Protein AF-R9KYG2-F1 (afdb_monomer)

pLDDT: mean 75.4, std 21.27, range [31.45, 95.0]

Radius of gyration: 18.21 Å; Cα contacts (8 Å, |Δi|>4): 104; chains: 1; bounding box: 35×35×64 Å

Mean predicted aligned error: 12.04 Å

Organism: NCBI:txid1235794

Secondary structure (DSSP, 8-state):
--------S-----SS-----TTSS-SS-HHHHHH-TT--TTPPBPTT-GGG----TT--B---HHHHT-TTB-GGG-SBGGGGGBHHHHHHSPBP-TTSTTTTTTTS---TT--

Solvent-accessible surface area (backbone atoms only — not comparable to full-atom values): 7581 Å² total; per-residue (Å²): 136,88,83,84,88,81,87,90,76,82,96,80,81,90,75,97,68,78,88,70,56,84,35,68,46,74,64,56,57,71,70,52,52,76,69,38,89,59,64,45,91,95,51,51,34,55,59,84,39,79,48,47,59,72,88,52,91,66,60,40,79,54,81,51,61,74,56,71,64,41,84,55,52,34,62,82,64,29,38,25,48,52,39,64,48,17,38,52,42,63,73,68,49,58,62,56,50,84,81,46,98,60,50,70,66,76,68,60,84,68,65,88,80,68,131

Foldseek 3Di:
DDDDDDDDDDPDDDDDDPDDPPQQDFQDDPVCCVVPPQVDPLGAAEQPDPSNDDPDPQFDQDPDPCLLVVQQADLSSGSHPSLSRGSCCSPRPDTQDPPPPCSPVVPPDPPVPPD

Structure (mmCIF, N/CA/C/O backbone):
data_AF-R9KYG2-F1
#
_entry.id   AF-R9KYG2-F1
#
loop_
_atom_site.group_PDB
_atom_site.id
_atom_site.type_symbol
_atom_site.label_atom_id
_atom_site.label_alt_id
_atom_site.label_comp_id
_atom_site.label_asym_id
_atom_site.label_entity_id
_atom_site.label_seq_id
_atom_site.pdbx_PDB_ins_code
_atom_site.Cartn_x
_atom_site.Cartn_y
_atom_site.Cartn_z
_atom_site.occupancy
_atom_site.B_iso_or_equiv
_atom_site.auth_seq_id
_atom_site.auth_comp_id
_atom_site.auth_asym_id
_atom_site.auth_atom_id
_atom_site.pdbx_PDB_model_num
ATOM 1 N N . MET A 1 1 ? -0.364 -13.684 50.807 1.00 39.50 1 MET A N 1
ATOM 2 C CA . MET A 1 1 ? -0.000 -14.754 49.855 1.00 39.50 1 MET A CA 1
ATOM 3 C C . MET A 1 1 ? -0.660 -14.440 48.523 1.00 39.50 1 MET A C 1
ATOM 5 O O . MET A 1 1 ? -1.880 -14.397 48.457 1.00 39.50 1 MET A O 1
ATOM 9 N N . ARG A 1 2 ? 0.147 -14.069 47.521 1.00 38.78 2 ARG A N 1
ATOM 10 C CA . ARG A 1 2 ? -0.293 -13.765 46.151 1.00 38.78 2 ARG A CA 1
ATOM 11 C C . ARG A 1 2 ? -0.659 -15.083 45.463 1.00 38.78 2 ARG A C 1
ATOM 13 O O . ARG A 1 2 ? 0.122 -16.020 45.545 1.00 38.78 2 ARG A O 1
ATOM 20 N N . SER A 1 3 ? -1.819 -15.148 44.815 1.00 45.28 3 SER A N 1
ATOM 21 C CA . SER A 1 3 ? -2.165 -16.240 43.900 1.00 45.28 3 SER A CA 1
ATOM 22 C C . SER A 1 3 ? -2.058 -15.708 42.476 1.00 45.28 3 SER A C 1
ATOM 24 O O . SER A 1 3 ? -2.787 -14.805 42.065 1.00 45.28 3 SER A O 1
ATOM 26 N N . GLU A 1 4 ? -1.049 -16.218 41.783 1.00 42.97 4 GLU A N 1
ATOM 27 C CA . GLU A 1 4 ? -0.651 -15.907 40.420 1.00 42.97 4 GLU A CA 1
ATOM 28 C C . GLU A 1 4 ? -1.634 -16.532 39.423 1.00 42.97 4 GLU A C 1
ATOM 30 O O . GLU A 1 4 ? -1.756 -17.751 39.329 1.00 42.97 4 GLU A O 1
ATOM 35 N N . ARG A 1 5 ? -2.323 -15.695 38.640 1.00 42.09 5 ARG A N 1
ATOM 36 C CA . ARG A 1 5 ? -3.088 -16.119 37.461 1.00 42.09 5 ARG A CA 1
ATOM 37 C C . ARG A 1 5 ? -2.338 -15.689 36.201 1.00 42.09 5 ARG A C 1
ATOM 39 O O . ARG A 1 5 ? -2.644 -14.675 35.587 1.00 42.09 5 ARG A O 1
ATOM 46 N N . ALA A 1 6 ? -1.323 -16.469 35.864 1.00 42.59 6 ALA A N 1
ATOM 47 C CA . ALA A 1 6 ? -0.632 -16.488 34.575 1.00 42.59 6 ALA A CA 1
ATOM 48 C C . ALA A 1 6 ? -1.320 -17.597 33.721 1.00 42.59 6 ALA A C 1
ATOM 50 O O . ALA A 1 6 ? -1.796 -18.568 34.296 1.00 42.59 6 ALA A O 1
ATOM 51 N N . LEU A 1 7 ? -1.524 -17.602 32.398 1.00 48.56 7 LEU A N 1
ATOM 52 C CA . LEU A 1 7 ? -1.009 -16.890 31.227 1.00 48.56 7 LEU A CA 1
ATOM 53 C C . LEU A 1 7 ? -2.058 -17.035 30.097 1.00 48.56 7 LEU A C 1
ATOM 55 O O . LEU A 1 7 ? -2.356 -18.163 29.710 1.00 48.56 7 LEU A O 1
ATOM 59 N N . ARG A 1 8 ? -2.576 -15.938 29.527 1.00 45.44 8 ARG A N 1
ATOM 60 C CA . ARG A 1 8 ? -3.097 -15.867 28.140 1.00 45.44 8 ARG A CA 1
ATOM 61 C C . ARG A 1 8 ? -3.006 -14.416 27.650 1.00 45.44 8 ARG A C 1
ATOM 63 O O . ARG A 1 8 ? -3.910 -13.622 27.872 1.00 45.44 8 ARG A O 1
ATOM 70 N N . GLY A 1 9 ? -1.891 -14.088 27.005 1.00 43.2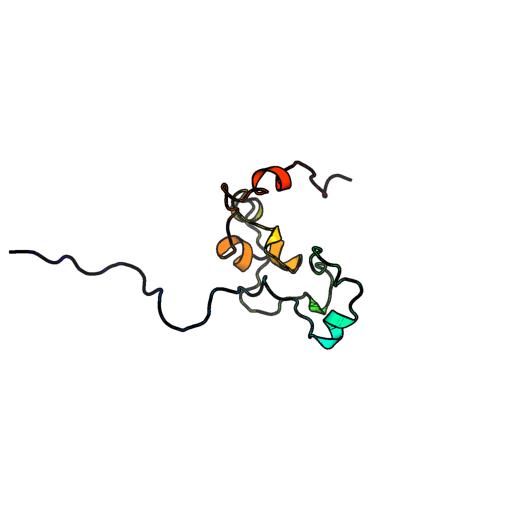8 9 GLY A N 1
ATOM 71 C CA . GLY A 1 9 ? -1.630 -12.829 26.303 1.00 43.28 9 GLY A CA 1
ATOM 72 C C . GLY A 1 9 ? -0.547 -13.080 25.245 1.00 43.28 9 GLY A C 1
ATOM 73 O O . GLY A 1 9 ? 0.293 -13.953 25.469 1.00 43.28 9 GLY A O 1
ATOM 74 N N . PRO A 1 10 ? -0.626 -12.446 24.062 1.00 42.31 10 PRO A N 1
ATOM 75 C CA . PRO A 1 10 ? -0.083 -13.006 22.831 1.00 42.31 10 PRO A CA 1
ATOM 76 C C . PRO A 1 10 ? 1.444 -12.960 22.766 1.00 42.31 10 PRO A C 1
ATOM 78 O O . PRO A 1 10 ? 2.085 -11.996 23.179 1.00 42.31 10 PRO A O 1
ATOM 81 N N . LEU A 1 11 ? 1.988 -14.022 22.172 1.00 38.88 11 LEU A N 1
ATOM 82 C CA . LEU A 1 11 ? 3.380 -14.231 21.777 1.00 38.88 11 LEU A CA 1
ATOM 83 C C . LEU A 1 11 ? 3.791 -13.255 20.660 1.00 38.88 11 LEU A C 1
ATOM 85 O O . LEU A 1 11 ? 4.070 -13.665 19.538 1.00 38.88 11 LEU A O 1
ATOM 89 N N . PHE A 1 12 ? 3.775 -11.955 20.931 1.00 44.78 12 PHE A N 1
ATOM 90 C CA . PHE A 1 12 ? 4.182 -10.935 19.970 1.00 44.78 12 PHE A CA 1
ATOM 91 C C . PHE A 1 12 ? 5.275 -10.052 20.562 1.00 44.78 12 PHE A C 1
ATOM 93 O O . PHE A 1 12 ? 5.056 -8.881 20.848 1.00 44.78 12 PHE A O 1
ATOM 100 N N . TYR A 1 13 ? 6.472 -10.618 20.723 1.00 43.72 13 TYR A N 1
ATOM 101 C CA . TYR A 1 13 ? 7.710 -9.849 20.630 1.00 43.72 13 TYR A CA 1
ATOM 102 C C . TYR A 1 13 ? 8.913 -10.771 20.375 1.00 43.72 13 TYR A C 1
ATOM 104 O O . TYR A 1 13 ? 8.885 -11.940 20.738 1.00 43.72 13 TYR A O 1
ATOM 112 N N . GLU A 1 14 ? 9.968 -10.197 19.791 1.00 40.88 14 GLU A N 1
ATOM 113 C CA . GLU A 1 14 ? 11.336 -10.739 19.670 1.00 40.88 14 GLU A CA 1
ATOM 114 C C . GLU A 1 14 ? 11.696 -11.526 18.402 1.00 40.88 14 GLU A C 1
ATOM 116 O O . GLU A 1 14 ? 11.981 -12.721 18.407 1.00 40.88 14 GLU A O 1
ATOM 121 N N . ARG A 1 15 ? 11.819 -10.777 17.298 1.00 39.22 15 ARG A N 1
ATOM 122 C CA . ARG A 1 15 ? 13.035 -10.780 16.460 1.00 39.22 15 ARG A CA 1
ATOM 123 C C . ARG A 1 15 ? 13.009 -9.598 15.494 1.00 39.22 15 ARG A C 1
ATOM 125 O O . ARG A 1 15 ? 12.435 -9.716 14.424 1.00 39.22 15 ARG A O 1
ATOM 132 N N . GLY A 1 16 ? 13.607 -8.472 15.900 1.00 31.45 16 GLY A N 1
ATOM 133 C CA . GLY A 1 16 ? 14.421 -7.548 15.080 1.00 31.45 16 GLY A CA 1
ATOM 134 C C . GLY A 1 16 ? 13.929 -6.993 13.731 1.00 31.45 16 GLY A C 1
ATOM 135 O O . GLY A 1 16 ? 14.618 -6.152 13.168 1.00 31.45 16 GLY A O 1
ATOM 136 N N . TRP A 1 17 ? 12.770 -7.387 13.212 1.00 35.72 17 TRP A N 1
ATOM 137 C CA . TRP A 1 17 ? 12.126 -6.812 12.040 1.00 35.72 17 TRP A CA 1
ATOM 138 C C . TRP A 1 17 ? 11.092 -5.816 12.546 1.00 35.72 17 TRP A C 1
ATOM 140 O O . TRP A 1 17 ? 9.935 -6.149 12.804 1.00 35.72 17 TRP A O 1
ATOM 150 N N . ARG A 1 18 ? 11.503 -4.559 12.719 1.00 42.94 18 ARG A N 1
ATOM 151 C CA . ARG A 1 18 ? 10.524 -3.473 12.703 1.00 42.94 18 ARG A CA 1
ATOM 152 C C . ARG A 1 18 ? 9.775 -3.563 11.371 1.00 42.94 18 ARG A C 1
ATOM 154 O O . ARG A 1 18 ? 10.366 -3.334 10.326 1.00 42.94 18 ARG A O 1
ATOM 161 N N . MET A 1 19 ? 8.508 -3.964 11.432 1.00 44.19 19 MET A N 1
ATOM 162 C CA . MET A 1 19 ? 7.354 -3.091 11.169 1.00 44.19 19 MET A CA 1
ATOM 163 C C . MET A 1 19 ? 7.320 -2.308 9.840 1.00 44.19 19 MET A C 1
ATOM 165 O O . MET A 1 19 ? 6.499 -1.409 9.694 1.00 44.19 19 MET A O 1
ATOM 169 N N . GLU A 1 20 ? 8.154 -2.623 8.857 1.00 59.53 20 GLU A N 1
ATOM 170 C CA .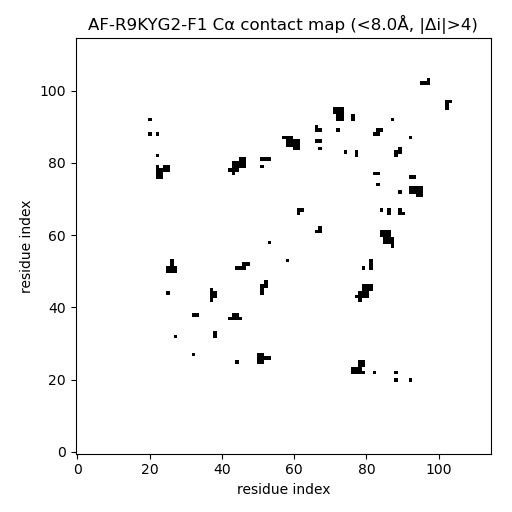 GLU A 1 20 ? 7.991 -2.131 7.491 1.00 59.53 20 GLU A CA 1
ATOM 171 C C . GLU A 1 20 ? 7.245 -3.189 6.680 1.00 59.53 20 GLU A C 1
ATOM 173 O O . GLU A 1 20 ? 7.816 -4.168 6.195 1.00 5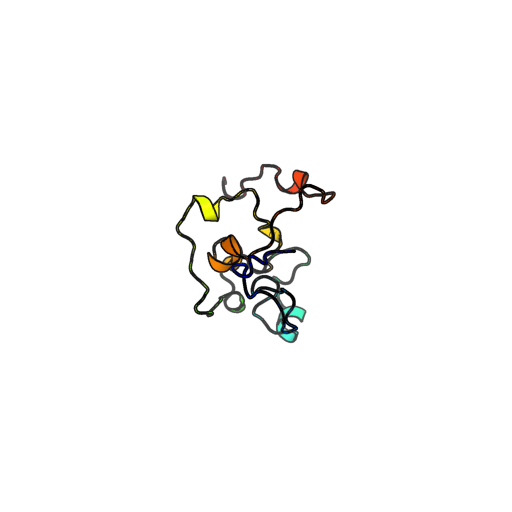9.53 20 GLU A O 1
ATOM 178 N N . GLY A 1 21 ? 5.922 -3.036 6.596 1.00 78.81 21 GLY A N 1
ATOM 179 C CA . GLY A 1 21 ? 5.105 -3.906 5.761 1.00 78.81 21 GLY A CA 1
ATOM 180 C C . GLY A 1 21 ? 5.457 -3.761 4.283 1.00 78.81 21 GLY A C 1
ATOM 181 O O . GLY A 1 21 ? 6.051 -2.779 3.850 1.00 78.81 21 GLY A O 1
ATOM 182 N N . CYS A 1 22 ? 5.054 -4.727 3.457 1.00 89.06 22 CYS A N 1
ATOM 183 C CA . CYS A 1 22 ? 5.387 -4.743 2.023 1.00 89.06 22 CYS A CA 1
ATOM 184 C C . CYS A 1 22 ? 4.884 -3.514 1.232 1.00 89.06 22 CYS A C 1
ATOM 186 O O . CYS A 1 22 ? 5.253 -3.333 0.069 1.00 89.06 22 CYS A O 1
ATOM 188 N N . TRP A 1 23 ? 4.024 -2.705 1.850 1.00 90.81 23 TRP A N 1
ATOM 189 C CA . TRP A 1 23 ? 3.482 -1.445 1.359 1.00 90.81 23 TRP A CA 1
ATOM 190 C C . TRP A 1 23 ? 4.428 -0.248 1.530 1.00 90.81 23 TRP A C 1
ATOM 192 O O . TRP A 1 23 ? 4.207 0.754 0.858 1.00 90.81 23 TRP A O 1
ATOM 202 N N . SER A 1 24 ? 5.473 -0.328 2.366 1.00 89.44 24 SER A N 1
ATOM 203 C CA . SER A 1 24 ? 6.437 0.769 2.578 1.00 89.44 24 SER A CA 1
ATOM 204 C C . SER A 1 24 ? 7.514 0.862 1.493 1.00 89.44 24 SER A C 1
ATOM 206 O O . SER A 1 24 ? 8.300 1.805 1.481 1.00 89.44 24 SER A O 1
ATOM 208 N N . ARG A 1 25 ? 7.570 -0.109 0.572 1.00 87.44 25 ARG A N 1
ATOM 209 C CA . ARG A 1 25 ? 8.608 -0.210 -0.462 1.00 87.44 25 ARG A CA 1
ATOM 210 C C . ARG A 1 25 ? 7.999 -0.282 -1.859 1.00 87.44 25 ARG A C 1
ATOM 212 O O . ARG A 1 25 ? 6.985 -0.958 -2.076 1.00 87.44 25 ARG A O 1
ATOM 219 N N . ARG A 1 26 ? 8.657 0.371 -2.824 1.00 86.62 26 ARG A N 1
ATOM 220 C CA . ARG A 1 26 ? 8.420 0.121 -4.255 1.00 86.62 26 ARG A CA 1
ATOM 221 C C . ARG A 1 26 ? 8.865 -1.310 -4.593 1.00 86.62 26 ARG A C 1
ATOM 223 O O . ARG A 1 26 ? 9.676 -1.895 -3.879 1.00 86.62 26 ARG A O 1
ATOM 230 N N . GLY A 1 27 ? 8.271 -1.902 -5.628 1.00 83.50 27 GLY A N 1
ATOM 231 C CA . GLY A 1 27 ? 8.632 -3.256 -6.069 1.00 83.50 27 GLY A CA 1
ATOM 232 C C . GLY A 1 27 ? 9.758 -3.302 -7.110 1.00 83.50 27 GLY A C 1
ATOM 233 O O . GLY A 1 27 ? 10.217 -4.389 -7.437 1.00 83.50 27 GLY A O 1
ATOM 234 N N . CYS A 1 28 ? 10.221 -2.147 -7.598 1.00 87.69 28 CYS A N 1
ATOM 235 C CA . CYS A 1 28 ? 11.395 -2.016 -8.462 1.00 87.69 28 CYS A CA 1
ATOM 236 C C . CYS A 1 28 ? 12.683 -1.763 -7.657 1.00 87.69 28 CYS A C 1
ATOM 238 O O . CYS A 1 28 ? 12.629 -1.267 -6.530 1.00 87.69 28 CYS A O 1
ATOM 240 N N . ASP A 1 29 ? 13.834 -2.095 -8.243 1.00 86.81 29 ASP A N 1
ATOM 241 C CA . ASP A 1 29 ? 15.160 -1.855 -7.659 1.00 86.81 29 ASP A CA 1
ATOM 242 C C . ASP A 1 29 ? 15.568 -0.368 -7.665 1.00 86.81 29 ASP A C 1
ATOM 244 O O 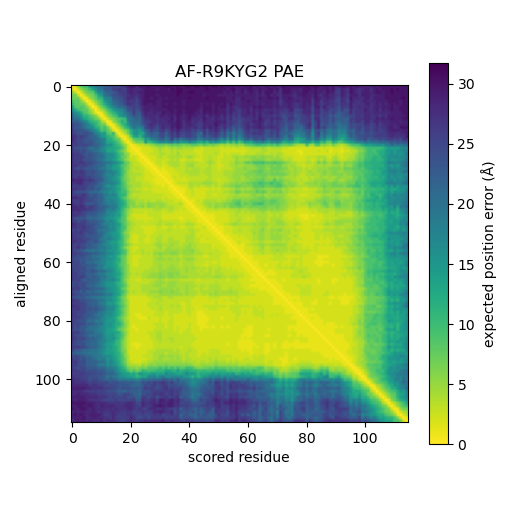. ASP A 1 29 ? 14.853 0.496 -8.177 1.00 86.81 29 ASP A O 1
ATOM 248 N N . ASP A 1 30 ? 16.714 -0.063 -7.054 1.00 87.56 30 ASP A N 1
ATOM 249 C CA . ASP A 1 30 ? 17.186 1.311 -6.862 1.00 87.56 30 ASP A CA 1
ATOM 250 C C . ASP A 1 30 ? 17.592 1.989 -8.180 1.00 87.56 30 ASP A C 1
ATOM 252 O O . ASP A 1 30 ? 17.360 3.188 -8.354 1.00 87.56 30 ASP A O 1
ATOM 256 N N . GLU A 1 31 ? 18.145 1.233 -9.135 1.00 89.25 31 GLU A N 1
ATOM 257 C CA . GLU A 1 31 ? 18.494 1.762 -10.458 1.00 89.25 31 GLU A CA 1
ATOM 258 C C . GLU A 1 31 ? 17.233 2.223 -11.191 1.00 89.25 31 GLU A C 1
ATOM 260 O O . GLU A 1 31 ? 17.155 3.359 -11.677 1.00 89.25 31 GLU A O 1
ATOM 265 N N . MET A 1 32 ? 16.213 1.365 -11.217 1.00 88.38 32 MET A N 1
ATOM 266 C CA . MET A 1 32 ? 14.938 1.676 -11.828 1.00 88.38 32 MET A CA 1
ATOM 267 C C . MET A 1 32 ? 14.244 2.817 -11.089 1.00 88.38 32 MET A C 1
ATOM 269 O O . MET A 1 32 ? 13.705 3.709 -11.737 1.00 88.38 32 MET A O 1
ATOM 273 N N . GLN A 1 33 ? 14.270 2.850 -9.755 1.00 87.75 33 GLN A N 1
ATOM 274 C CA . GLN A 1 33 ? 13.728 3.978 -8.992 1.00 87.75 33 GLN A CA 1
ATOM 275 C C . GLN A 1 33 ? 14.411 5.303 -9.356 1.00 87.75 33 GLN A C 1
ATOM 277 O O . GLN A 1 33 ? 13.720 6.312 -9.489 1.00 87.75 33 GLN A O 1
ATOM 282 N N . GLY A 1 34 ? 15.722 5.310 -9.606 1.00 87.25 34 GLY A N 1
ATOM 283 C CA . GLY A 1 34 ? 16.456 6.510 -10.021 1.00 87.25 34 GLY A CA 1
ATOM 284 C C . GLY A 1 34 ? 16.042 7.080 -11.384 1.00 87.25 34 GLY A C 1
ATOM 285 O O . GLY A 1 34 ? 16.302 8.250 -11.657 1.00 87.25 34 GLY A O 1
ATOM 286 N N . ARG A 1 35 ? 15.394 6.279 -12.241 1.00 88.81 35 ARG A N 1
ATOM 287 C CA . ARG A 1 35 ? 15.013 6.667 -13.615 1.00 88.81 35 ARG A CA 1
ATOM 288 C C . ARG A 1 35 ? 13.518 6.522 -13.912 1.00 88.81 35 ARG A C 1
ATOM 290 O O . ARG A 1 35 ? 13.082 6.818 -15.021 1.00 88.81 35 ARG A O 1
ATOM 297 N N . CYS A 1 36 ? 12.732 6.032 -12.957 1.00 89.94 36 CYS A N 1
ATOM 298 C CA . CYS A 1 36 ? 11.332 5.691 -13.177 1.00 89.94 36 CYS A CA 1
ATOM 299 C C . CYS A 1 36 ? 10.477 6.959 -13.342 1.00 89.94 36 CYS A C 1
ATOM 301 O O . CYS A 1 36 ? 10.488 7.812 -12.451 1.00 89.94 36 CYS A O 1
ATOM 303 N N . PRO A 1 37 ? 9.653 7.059 -14.403 1.00 89.00 37 PRO A N 1
ATOM 304 C CA . PRO A 1 37 ? 8.796 8.226 -14.634 1.00 89.00 37 PRO A CA 1
ATOM 305 C C . PRO A 1 37 ? 7.725 8.411 -13.548 1.00 89.00 37 PRO A C 1
ATOM 307 O O . PRO A 1 37 ? 7.220 9.512 -13.358 1.00 89.00 37 PRO A O 1
ATOM 310 N N . HIS A 1 38 ? 7.391 7.347 -12.810 1.00 88.38 38 HIS A N 1
ATOM 311 C CA . HIS A 1 38 ? 6.414 7.363 -11.717 1.00 88.38 38 HIS A CA 1
ATOM 312 C C . HIS A 1 38 ? 7.059 7.447 -10.326 1.00 88.38 38 HIS A C 1
ATOM 314 O O . HIS A 1 38 ? 6.363 7.312 -9.314 1.00 88.38 38 HIS A O 1
ATOM 320 N N . ASN A 1 39 ? 8.382 7.627 -10.237 1.00 88.19 39 ASN A N 1
ATOM 321 C CA . ASN A 1 39 ? 9.052 7.911 -8.968 1.00 88.19 39 ASN A CA 1
ATOM 322 C C . ASN A 1 39 ? 9.030 9.416 -8.663 1.00 88.19 39 ASN A C 1
ATOM 324 O O . ASN A 1 39 ? 10.061 10.050 -8.453 1.00 88.19 39 ASN A O 1
ATOM 328 N N . VAL A 1 40 ? 7.828 9.989 -8.675 1.00 85.19 40 VAL A N 1
ATOM 329 C CA . VAL A 1 40 ? 7.588 11.381 -8.296 1.00 85.19 40 VAL A CA 1
ATOM 330 C C . VAL A 1 40 ? 7.466 11.454 -6.775 1.00 85.19 40 VAL A C 1
ATOM 332 O O . VAL A 1 40 ? 6.824 10.606 -6.151 1.00 85.19 40 VAL A O 1
ATOM 335 N N . SER A 1 41 ? 8.106 12.452 -6.164 1.00 82.50 41 SER A N 1
ATOM 336 C CA . SER A 1 41 ? 8.091 12.626 -4.708 1.00 82.50 41 SER A CA 1
ATOM 337 C C . SER A 1 41 ? 6.662 12.800 -4.190 1.00 82.50 41 SER A C 1
ATOM 339 O O . SER A 1 41 ? 5.922 13.651 -4.677 1.00 82.50 41 SER A O 1
ATOM 341 N N . GLY A 1 42 ? 6.281 11.989 -3.202 1.00 80.19 42 GLY A N 1
ATOM 342 C CA . GLY A 1 42 ? 4.951 12.014 -2.586 1.00 80.19 42 GLY A CA 1
ATOM 343 C C . GLY A 1 42 ? 3.856 11.257 -3.345 1.00 80.19 42 GLY A C 1
ATOM 344 O O . GLY A 1 42 ? 2.807 11.011 -2.759 1.00 80.19 42 GLY A O 1
ATOM 345 N N . GLU A 1 43 ? 4.093 10.829 -4.588 1.00 85.25 43 GLU A N 1
ATOM 346 C CA . GLU A 1 43 ? 3.105 10.092 -5.382 1.00 85.25 43 GLU A CA 1
ATOM 347 C C . GLU A 1 43 ? 3.334 8.570 -5.301 1.00 85.25 43 GLU A C 1
ATOM 349 O O . GLU A 1 43 ? 4.471 8.089 -5.454 1.00 85.25 43 GLU A O 1
ATOM 354 N N . PRO A 1 44 ? 2.272 7.769 -5.087 1.00 89.62 44 PRO A N 1
ATOM 355 C CA . PRO A 1 44 ? 2.393 6.321 -5.039 1.00 89.62 44 PRO A CA 1
ATOM 356 C C . PRO A 1 44 ? 2.681 5.736 -6.430 1.00 89.62 44 PRO A C 1
ATOM 358 O O . PRO A 1 44 ? 2.256 6.256 -7.459 1.00 89.62 44 PRO A O 1
ATOM 361 N N . CYS A 1 45 ? 3.356 4.589 -6.465 1.00 91.50 45 CYS A N 1
ATOM 362 C CA . CYS A 1 45 ? 3.522 3.787 -7.674 1.00 91.50 45 CYS A CA 1
ATOM 363 C C . CYS A 1 45 ? 2.143 3.355 -8.209 1.00 91.50 45 CYS A C 1
ATOM 365 O O . CYS A 1 45 ? 1.340 2.845 -7.411 1.00 91.50 45 CYS A O 1
ATOM 367 N N . PRO A 1 46 ? 1.854 3.527 -9.510 1.00 90.62 46 PRO A N 1
ATOM 368 C CA . PRO A 1 46 ? 0.528 3.260 -10.051 1.00 90.62 46 PRO A CA 1
ATOM 369 C C . PRO A 1 46 ? 0.186 1.762 -10.031 1.00 90.62 46 PRO A C 1
ATOM 371 O O . PRO A 1 46 ? 1.078 0.910 -10.020 1.00 90.62 46 PRO A O 1
ATOM 374 N N . ALA A 1 47 ? -1.109 1.437 -9.946 1.00 88.69 47 ALA A N 1
ATOM 375 C CA . ALA A 1 47 ? -1.586 0.066 -9.719 1.00 88.69 47 ALA A CA 1
ATOM 376 C C . ALA A 1 47 ? -1.319 -0.888 -10.897 1.00 88.69 47 ALA A C 1
ATOM 378 O O . ALA A 1 47 ? -1.149 -2.086 -10.687 1.00 88.69 47 ALA A O 1
ATO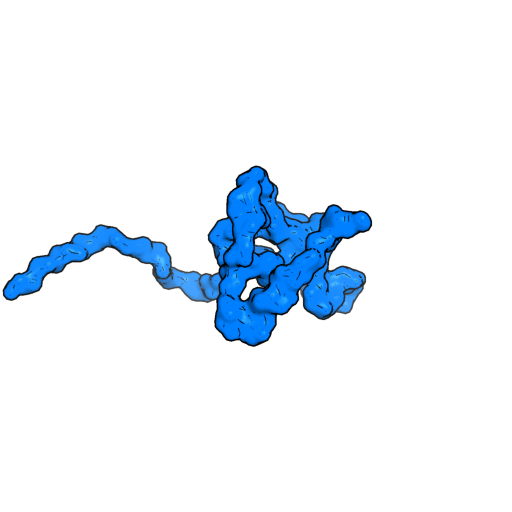M 379 N N . ASP A 1 48 ? -1.262 -0.349 -12.111 1.00 87.62 48 ASP A N 1
ATOM 380 C CA . ASP A 1 48 ? -0.992 -1.043 -13.372 1.00 87.62 48 ASP A CA 1
ATOM 381 C C . ASP A 1 48 ? 0.509 -1.186 -13.682 1.00 87.62 48 ASP A C 1
ATOM 383 O O . ASP A 1 48 ? 0.893 -1.840 -14.653 1.00 87.62 48 ASP A O 1
ATOM 387 N N . CYS A 1 49 ? 1.386 -0.615 -12.851 1.00 89.88 49 CYS A N 1
ATOM 388 C CA . CYS A 1 49 ? 2.821 -0.786 -13.013 1.00 89.88 49 CYS A CA 1
ATOM 389 C C . CYS A 1 49 ? 3.202 -2.258 -12.820 1.00 89.88 49 CYS A C 1
ATOM 391 O O . CYS A 1 49 ? 3.000 -2.833 -11.748 1.00 89.88 49 CYS A O 1
ATOM 393 N N . HIS A 1 50 ? 3.857 -2.835 -13.830 1.00 88.56 50 HIS A N 1
ATOM 394 C CA . HIS A 1 50 ? 4.360 -4.209 -13.788 1.00 88.56 50 HIS A CA 1
ATOM 395 C C . HIS A 1 50 ? 5.214 -4.482 -12.539 1.00 88.56 50 HIS A C 1
ATOM 397 O O . HIS A 1 50 ? 5.067 -5.507 -11.884 1.00 88.56 50 HIS A O 1
ATOM 403 N N . TYR A 1 51 ? 6.040 -3.510 -12.148 1.00 88.38 51 TYR A N 1
ATOM 404 C CA . TYR A 1 51 ? 6.924 -3.603 -10.985 1.00 88.38 51 TYR A CA 1
ATOM 405 C C . TYR A 1 51 ? 6.242 -3.240 -9.659 1.00 88.38 51 TYR A C 1
ATOM 407 O O . TYR A 1 51 ? 6.844 -3.379 -8.598 1.00 88.38 51 TYR A O 1
ATOM 415 N N . ALA A 1 52 ? 5.003 -2.741 -9.678 1.00 88.00 52 ALA A N 1
ATOM 416 C CA . ALA A 1 52 ? 4.207 -2.559 -8.466 1.00 88.00 52 ALA A CA 1
ATOM 417 C C . ALA A 1 52 ? 3.435 -3.827 -8.085 1.00 88.00 52 ALA A C 1
ATOM 419 O O . ALA A 1 52 ? 3.034 -3.944 -6.922 1.00 88.00 52 ALA A O 1
ATOM 420 N N . ALA A 1 53 ? 3.248 -4.762 -9.024 1.00 88.19 53 ALA A N 1
ATOM 421 C CA . ALA A 1 53 ? 2.554 -6.019 -8.789 1.00 88.19 53 ALA A CA 1
ATOM 422 C C . ALA A 1 53 ? 3.137 -6.746 -7.567 1.00 88.19 53 ALA A C 1
ATOM 424 O O . ALA A 1 53 ? 4.349 -6.875 -7.389 1.00 88.19 53 ALA A O 1
ATOM 425 N N . CYS A 1 54 ? 2.257 -7.197 -6.675 1.00 88.62 54 CYS A N 1
ATOM 426 C CA . CYS A 1 54 ? 2.660 -7.930 -5.485 1.00 88.62 54 CYS A CA 1
ATOM 427 C C . CYS A 1 54 ? 2.321 -9.408 -5.677 1.00 88.62 54 CYS A C 1
ATOM 429 O O . CYS A 1 54 ? 1.154 -9.775 -5.738 1.00 88.62 54 CYS A O 1
ATOM 431 N N . HIS A 1 55 ? 3.347 -10.252 -5.746 1.00 88.12 55 HIS A N 1
ATOM 432 C CA . HIS A 1 55 ? 3.209 -11.703 -5.935 1.00 88.12 55 HIS A CA 1
ATOM 433 C C . HIS A 1 55 ? 3.266 -12.487 -4.619 1.00 88.12 55 HIS A C 1
ATOM 435 O O . HIS A 1 55 ? 3.453 -13.701 -4.610 1.00 88.12 55 HIS A O 1
ATOM 441 N N . ARG A 1 56 ? 3.172 -11.794 -3.479 1.00 88.00 56 ARG A N 1
ATOM 442 C CA . ARG A 1 56 ? 3.178 -12.454 -2.172 1.00 88.00 56 ARG A CA 1
ATOM 443 C C . ARG A 1 56 ? 1.873 -13.237 -2.003 1.00 88.00 56 ARG A C 1
ATOM 445 O O . ARG A 1 56 ? 0.829 -12.700 -2.355 1.00 88.00 56 ARG A O 1
ATOM 452 N N . PRO A 1 57 ? 1.895 -14.422 -1.373 1.00 88.69 57 PRO A N 1
ATOM 453 C CA . PRO A 1 57 ? 0.679 -15.198 -1.118 1.00 88.69 57 PRO A CA 1
ATOM 454 C C . PRO A 1 57 ? -0.304 -14.481 -0.180 1.00 88.69 57 PRO A C 1
ATOM 456 O O . PRO A 1 57 ? -1.479 -14.810 -0.151 1.00 88.69 57 PRO A O 1
ATOM 459 N N . THR A 1 58 ? 0.164 -13.484 0.576 1.00 89.00 58 THR A N 1
ATOM 460 C CA . THR A 1 58 ? -0.682 -12.628 1.418 1.00 89.00 58 THR A CA 1
ATOM 461 C C . THR A 1 58 ? -1.376 -11.507 0.645 1.00 89.00 58 THR A C 1
ATOM 463 O O . THR A 1 58 ? -2.186 -10.788 1.223 1.00 89.00 58 THR A O 1
ATOM 466 N N . HIS A 1 59 ? -1.048 -11.297 -0.633 1.00 91.50 59 HIS A N 1
ATOM 467 C CA . HIS A 1 59 ? -1.756 -10.326 -1.451 1.00 91.50 59 HIS A CA 1
ATOM 468 C C . HIS A 1 59 ? -3.063 -10.932 -1.950 1.00 91.50 59 HIS A C 1
ATOM 470 O O . HIS A 1 59 ? -3.068 -11.782 -2.834 1.00 91.50 59 HIS A O 1
ATOM 476 N N . VAL A 1 60 ? -4.159 -10.434 -1.391 1.00 93.31 60 VAL A N 1
ATOM 477 C CA . VAL A 1 60 ? -5.524 -10.736 -1.812 1.00 93.31 60 VAL A CA 1
ATOM 478 C C . VAL A 1 60 ? -6.235 -9.407 -2.028 1.00 93.31 60 VAL A C 1
ATOM 480 O O . VAL A 1 60 ? -6.063 -8.482 -1.228 1.00 93.31 60 VAL A O 1
ATOM 483 N N . VAL A 1 61 ? -6.976 -9.285 -3.130 1.00 93.69 61 VAL A N 1
ATOM 484 C CA . VAL A 1 61 ? -7.848 -8.128 -3.355 1.00 93.69 61 VAL A CA 1
ATOM 485 C C . VAL A 1 61 ? -8.980 -8.209 -2.340 1.00 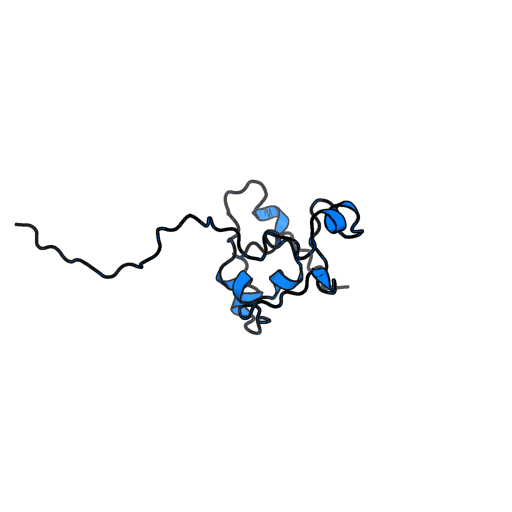93.69 61 VAL A C 1
ATOM 487 O O . VAL A 1 61 ? -9.661 -9.223 -2.250 1.00 93.69 61 VAL A O 1
ATOM 490 N N . CYS A 1 62 ? -9.149 -7.158 -1.547 1.00 94.50 62 CYS A N 1
ATOM 491 C CA . CYS A 1 62 ? -10.172 -7.116 -0.518 1.00 94.50 62 CYS A CA 1
ATOM 492 C C . CYS A 1 62 ? -11.553 -6.921 -1.149 1.00 94.50 62 CYS A C 1
ATOM 494 O O . CYS A 1 62 ? -11.784 -5.937 -1.851 1.00 94.50 62 CYS A O 1
ATOM 496 N N . GLU A 1 63 ? -12.463 -7.846 -0.861 1.00 94.12 63 GLU A N 1
ATOM 497 C CA . GLU A 1 63 ? -13.862 -7.791 -1.304 1.00 94.12 63 GLU A CA 1
ATOM 498 C C . GLU A 1 63 ? -14.806 -7.270 -0.203 1.00 94.12 63 GLU A C 1
ATOM 500 O O . GLU A 1 63 ? -15.945 -6.896 -0.480 1.00 94.12 63 GLU A O 1
ATOM 505 N N . ASP A 1 64 ? -14.339 -7.203 1.049 1.00 94.06 64 ASP A N 1
ATOM 506 C CA . ASP A 1 64 ? -15.118 -6.686 2.176 1.00 94.06 64 ASP A CA 1
ATOM 507 C C . ASP A 1 64 ? -15.099 -5.148 2.205 1.00 94.06 64 ASP A C 1
ATOM 509 O O . ASP A 1 64 ? -14.103 -4.513 2.566 1.00 94.06 64 ASP A O 1
ATOM 513 N N . PHE A 1 65 ? -16.241 -4.535 1.880 1.00 93.19 65 PHE A N 1
ATOM 514 C CA . PHE A 1 65 ? -16.419 -3.082 1.912 1.00 93.19 65 PHE A CA 1
ATOM 515 C C . PHE A 1 65 ? -16.168 -2.456 3.289 1.00 93.19 65 PHE A C 1
ATOM 517 O O . PHE A 1 65 ? -15.702 -1.319 3.356 1.00 93.19 65 PHE A O 1
ATOM 524 N N . GLY A 1 66 ? -16.450 -3.164 4.388 1.00 92.94 66 GLY A N 1
ATOM 525 C CA . GLY A 1 66 ? -16.204 -2.660 5.740 1.00 92.94 66 GLY A CA 1
ATOM 526 C C . GLY A 1 66 ? -14.713 -2.480 6.029 1.00 92.94 66 GLY A C 1
ATOM 527 O O . GLY A 1 66 ? -14.314 -1.538 6.718 1.00 92.94 66 GLY A O 1
ATOM 528 N N . VAL A 1 67 ? -13.886 -3.347 5.446 1.00 92.25 67 VAL A N 1
ATOM 529 C CA . VAL A 1 67 ? -12.424 -3.275 5.525 1.00 92.25 67 VAL A CA 1
ATOM 530 C C . VAL A 1 67 ? -11.879 -2.260 4.517 1.00 92.25 67 VAL A C 1
ATOM 532 O O . VAL A 1 67 ? -11.061 -1.416 4.885 1.00 92.25 67 VAL A O 1
ATOM 535 N N . LEU A 1 68 ? -12.370 -2.293 3.274 1.00 92.25 68 LEU A N 1
ATOM 536 C CA . LEU A 1 68 ? -11.931 -1.422 2.179 1.00 92.25 68 LEU A CA 1
ATOM 537 C C . LEU A 1 68 ? -12.212 0.066 2.430 1.00 92.25 68 LEU A C 1
ATOM 539 O O . LEU A 1 68 ? -11.449 0.916 1.982 1.00 92.25 68 LEU A O 1
ATOM 543 N N . LEU A 1 69 ? -13.306 0.379 3.127 1.00 90.50 69 LEU A N 1
ATOM 544 C CA . LEU A 1 69 ? -13.755 1.749 3.389 1.00 90.50 69 LEU A CA 1
ATOM 545 C C . LEU A 1 69 ? -13.498 2.193 4.833 1.00 90.50 69 LEU A C 1
ATOM 547 O O . LEU A 1 69 ? -14.053 3.201 5.271 1.00 90.50 69 LEU A O 1
ATOM 551 N N . ASN A 1 70 ? -12.664 1.470 5.590 1.00 89.50 70 ASN A N 1
ATOM 552 C CA . ASN A 1 70 ? -12.356 1.812 6.976 1.00 89.50 70 ASN A CA 1
ATOM 553 C C . ASN A 1 70 ? -11.733 3.225 7.055 1.00 89.50 70 ASN A C 1
ATOM 555 O O . ASN A 1 70 ? -10.591 3.411 6.618 1.00 89.50 70 ASN A O 1
ATOM 559 N N . PRO A 1 71 ? -12.418 4.221 7.652 1.00 88.50 71 PRO A N 1
ATOM 560 C CA . PRO A 1 71 ? -11.941 5.603 7.678 1.00 88.50 71 PRO A CA 1
ATOM 561 C C . PRO A 1 71 ? -10.766 5.807 8.639 1.00 88.50 71 PRO A C 1
ATOM 563 O O . PRO A 1 71 ? -10.116 6.845 8.599 1.00 88.50 71 PRO A O 1
ATOM 566 N N . LYS A 1 72 ? -10.488 4.836 9.517 1.00 89.00 72 LYS A N 1
ATOM 567 C CA . LYS A 1 72 ? -9.358 4.891 10.450 1.00 89.00 72 LYS A CA 1
ATOM 568 C C . LYS A 1 72 ? -8.046 4.471 9.796 1.00 89.00 72 LYS A C 1
ATOM 570 O O . LYS A 1 72 ? -6.996 4.739 10.364 1.00 89.00 72 LYS A O 1
ATOM 575 N N . ARG A 1 73 ? -8.081 3.825 8.627 1.00 91.19 73 ARG A N 1
ATOM 576 C CA . ARG A 1 73 ? -6.888 3.299 7.958 1.00 91.19 73 ARG A CA 1
ATOM 577 C C . ARG A 1 73 ? -6.125 4.414 7.238 1.00 91.19 73 ARG A C 1
ATOM 579 O O . ARG A 1 73 ? -6.716 5.224 6.530 1.00 91.19 73 ARG A O 1
ATOM 586 N N . ASN A 1 74 ? -4.798 4.439 7.365 1.00 91.31 74 ASN A N 1
ATOM 587 C CA . ASN A 1 74 ? -3.955 5.396 6.648 1.00 91.31 74 ASN A CA 1
ATOM 588 C C . ASN A 1 74 ? -3.539 4.855 5.269 1.00 91.31 74 ASN A C 1
ATOM 590 O O . ASN A 1 74 ? -2.457 4.292 5.113 1.00 91.31 74 ASN A O 1
ATOM 594 N N . TYR A 1 75 ? -4.384 5.062 4.256 1.00 90.25 75 TYR A N 1
ATOM 595 C CA . TYR A 1 75 ? -4.135 4.630 2.870 1.00 90.25 75 TYR A CA 1
ATOM 596 C C . TYR A 1 75 ? -2.900 5.279 2.223 1.00 90.25 75 TYR A C 1
ATOM 598 O O . TYR A 1 75 ? -2.306 4.702 1.311 1.00 90.25 75 TYR A O 1
ATOM 606 N N . GLU A 1 76 ? -2.479 6.450 2.706 1.00 88.25 76 GLU A N 1
ATOM 607 C CA . GLU A 1 76 ? -1.307 7.172 2.195 1.00 88.25 76 GLU A CA 1
ATOM 608 C C . GLU A 1 76 ? 0.020 6.584 2.686 1.00 88.25 76 GLU A C 1
ATOM 610 O O . GLU A 1 76 ? 1.075 6.893 2.141 1.00 88.25 76 GLU A O 1
ATOM 615 N N . ALA A 1 77 ? -0.007 5.682 3.672 1.00 89.94 77 ALA A N 1
ATOM 616 C CA . ALA A 1 77 ? 1.180 4.922 4.055 1.00 89.94 77 ALA A CA 1
ATOM 617 C C . ALA A 1 77 ? 1.597 3.883 2.997 1.00 89.94 77 ALA A C 1
ATOM 619 O O . ALA A 1 77 ? 2.703 3.343 3.061 1.00 89.94 77 ALA A O 1
ATOM 620 N N . ALA A 1 78 ? 0.715 3.569 2.045 1.00 91.81 78 ALA A N 1
ATOM 621 C CA . ALA A 1 78 ? 1.017 2.660 0.955 1.00 91.81 78 ALA A CA 1
ATOM 622 C C . ALA A 1 78 ? 1.744 3.383 -0.186 1.00 91.81 78 ALA A C 1
ATOM 624 O O . ALA A 1 78 ? 1.157 4.186 -0.911 1.00 91.81 78 ALA A O 1
ATOM 625 N N . VAL A 1 79 ? 3.001 3.001 -0.418 1.00 91.94 79 VAL A N 1
ATOM 626 C CA . VAL A 1 79 ? 3.828 3.488 -1.534 1.00 91.94 79 VAL A CA 1
ATOM 627 C C . VAL A 1 79 ? 3.321 2.986 -2.888 1.00 91.94 79 VAL A C 1
ATOM 629 O O . VAL A 1 79 ? 3.640 3.565 -3.920 1.00 91.94 79 VAL A O 1
ATOM 632 N N . LYS A 1 80 ? 2.529 1.910 -2.923 1.00 92.06 80 LYS A N 1
ATOM 633 C CA . LYS A 1 80 ? 1.967 1.335 -4.153 1.00 92.06 80 LYS A CA 1
ATOM 634 C C . LYS A 1 80 ? 0.448 1.411 -4.106 1.00 92.06 80 LYS A C 1
ATOM 636 O O . LYS A 1 80 ? -0.149 0.953 -3.132 1.00 92.06 80 LYS A O 1
ATOM 641 N N . GLN A 1 81 ? -0.180 1.889 -5.177 1.00 92.75 81 GLN A N 1
ATOM 642 C CA . GLN A 1 81 ? -1.641 1.947 -5.270 1.00 92.75 81 GLN A CA 1
ATOM 643 C C . GLN A 1 81 ? -2.286 0.561 -5.125 1.00 92.75 81 GLN A C 1
ATOM 645 O O . GLN A 1 81 ? -3.328 0.459 -4.487 1.00 92.75 81 GLN A O 1
ATOM 650 N N . VAL A 1 82 ? -1.627 -0.509 -5.598 1.00 93.25 82 VAL A N 1
ATOM 651 C CA . VAL A 1 82 ? -2.107 -1.897 -5.433 1.00 93.25 82 VAL A CA 1
ATOM 652 C C . VAL A 1 82 ? -2.324 -2.293 -3.969 1.00 93.25 82 VAL A C 1
ATOM 654 O O . VAL A 1 82 ? -3.195 -3.092 -3.645 1.00 93.25 82 VAL A O 1
ATOM 657 N N . CYS A 1 83 ? -1.558 -1.711 -3.042 1.00 94.00 83 CYS A N 1
ATOM 658 C CA . CYS A 1 83 ? -1.720 -2.011 -1.626 1.00 94.00 83 CYS A CA 1
ATOM 659 C C . CYS A 1 83 ? -3.000 -1.397 -1.044 1.00 94.00 83 CYS A C 1
ATOM 661 O O . CYS A 1 83 ? -3.493 -1.918 -0.054 1.00 94.00 83 CYS A O 1
ATOM 663 N N . ARG A 1 84 ? -3.577 -0.352 -1.655 1.00 93.88 84 ARG A N 1
ATOM 664 C CA . ARG A 1 84 ? -4.774 0.338 -1.136 1.00 93.88 84 ARG A CA 1
ATOM 665 C C . ARG A 1 84 ? -6.049 -0.506 -1.199 1.00 93.88 84 ARG A C 1
ATOM 667 O O . ARG A 1 84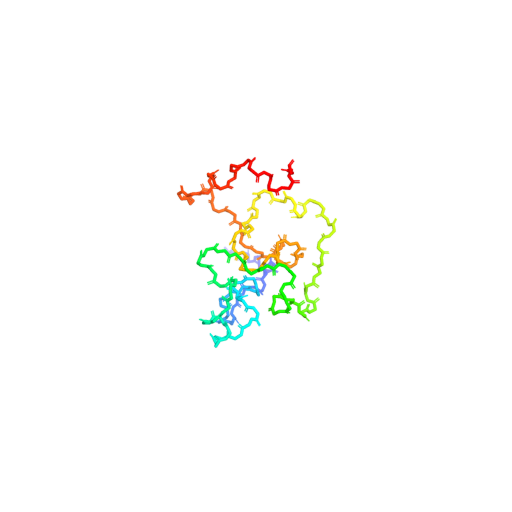 ? -7.011 -0.168 -0.527 1.00 93.88 84 ARG A O 1
ATOM 674 N N . PHE A 1 85 ? -6.043 -1.593 -1.965 1.00 93.75 85 PHE A N 1
ATOM 675 C CA . PHE A 1 85 ? -7.124 -2.581 -2.030 1.00 93.75 85 PHE A CA 1
ATOM 676 C C . PHE A 1 85 ? -6.648 -3.996 -1.660 1.00 93.75 85 PHE A C 1
ATOM 678 O O . PHE A 1 85 ? -7.361 -4.970 -1.872 1.00 93.75 85 PHE A O 1
ATOM 685 N N . CYS A 1 86 ? -5.441 -4.125 -1.104 1.00 95.00 86 CYS A N 1
ATOM 686 C CA . CYS A 1 86 ? -4.902 -5.396 -0.634 1.00 95.00 86 CYS A CA 1
ATOM 687 C C . CYS A 1 86 ? -5.347 -5.643 0.809 1.00 95.00 86 CYS A C 1
ATOM 689 O O . CYS A 1 86 ? -5.030 -4.851 1.698 1.00 95.00 86 CYS A O 1
ATOM 691 N N . GLU A 1 87 ? -6.015 -6.765 1.065 1.00 94.62 87 GLU A N 1
ATOM 692 C CA . GLU A 1 87 ? -6.547 -7.112 2.386 1.00 94.62 87 GLU A CA 1
ATOM 693 C C . GLU A 1 87 ? -5.461 -7.097 3.471 1.00 94.62 87 GLU A C 1
ATOM 695 O O . GLU A 1 87 ? -5.647 -6.518 4.539 1.00 94.62 87 GLU A O 1
ATOM 700 N N . HIS A 1 88 ? -4.269 -7.619 3.170 1.00 94.00 88 HIS A N 1
ATOM 701 C CA . HIS A 1 88 ? -3.157 -7.628 4.119 1.00 94.00 88 HIS A CA 1
ATOM 702 C C . HIS A 1 88 ? -2.756 -6.219 4.583 1.00 94.00 88 HIS A C 1
ATOM 704 O O . HIS A 1 88 ? -2.484 -6.007 5.763 1.00 94.00 88 HIS A O 1
ATOM 710 N N . PHE A 1 89 ? -2.748 -5.237 3.679 1.00 94.50 89 PHE A N 1
ATOM 711 C CA . PHE A 1 89 ? -2.499 -3.847 4.060 1.00 94.50 89 PHE A CA 1
ATOM 712 C C . PHE A 1 89 ? -3.684 -3.254 4.825 1.00 94.50 89 PHE A C 1
ATOM 714 O O . PHE A 1 89 ? -3.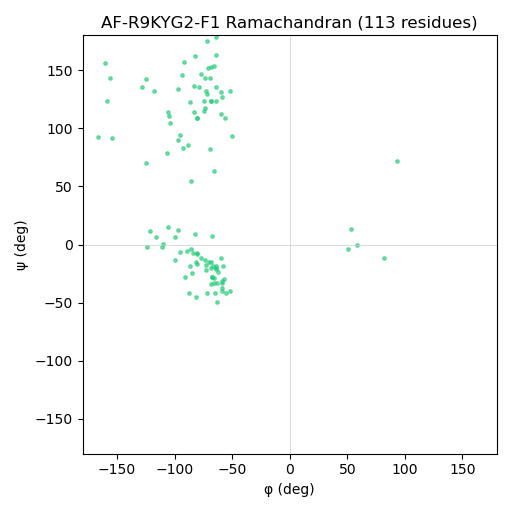494 -2.563 5.822 1.00 94.50 89 PHE A O 1
ATOM 721 N N . LEU A 1 90 ? -4.910 -3.525 4.387 1.00 94.12 90 LEU A N 1
ATOM 722 C CA . LEU A 1 90 ? -6.100 -2.956 5.014 1.00 94.12 90 LEU A CA 1
ATOM 723 C C . LEU A 1 90 ? -6.309 -3.466 6.44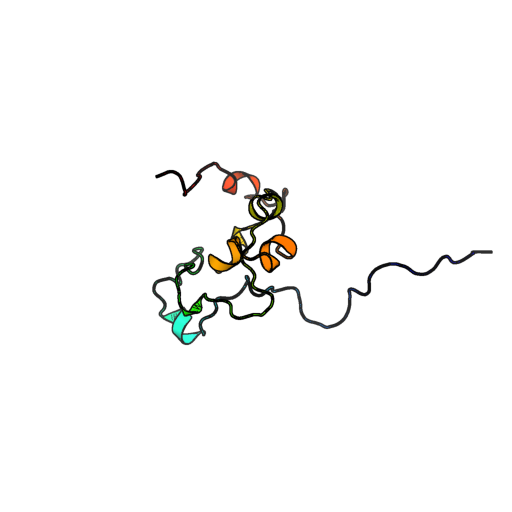6 1.00 94.12 90 LEU A C 1
ATOM 725 O O . LEU A 1 90 ? -6.811 -2.726 7.294 1.00 94.12 90 LEU A O 1
ATOM 729 N N . VAL A 1 91 ? -5.853 -4.680 6.752 1.00 93.12 91 VAL A N 1
ATOM 730 C CA . VAL A 1 91 ? -5.928 -5.274 8.093 1.00 93.12 91 VAL A CA 1
ATOM 731 C C . VAL A 1 91 ? -4.720 -4.899 8.961 1.00 93.12 91 VAL A C 1
ATOM 733 O O . VAL A 1 91 ? -4.900 -4.560 10.130 1.00 93.12 91 VAL A O 1
ATOM 736 N N . HIS A 1 92 ? -3.502 -4.906 8.411 1.00 92.50 92 HIS A N 1
ATOM 737 C CA . HIS A 1 92 ? -2.262 -4.773 9.198 1.00 92.50 92 HIS A CA 1
ATOM 738 C C . HIS A 1 92 ? -1.497 -3.462 8.998 1.00 92.50 92 HIS A C 1
ATOM 740 O O . HIS A 1 92 ? -0.448 -3.261 9.612 1.00 92.50 92 HIS A O 1
ATOM 746 N N . GLY A 1 93 ? -1.982 -2.589 8.120 1.00 90.31 93 GLY A N 1
ATOM 747 C CA . GLY A 1 93 ? -1.390 -1.286 7.861 1.00 90.31 93 GLY A CA 1
ATOM 748 C C . GLY A 1 93 ? -1.426 -0.364 9.084 1.00 90.31 93 GLY A C 1
ATOM 749 O O . GLY A 1 93 ? -1.938 -0.721 10.145 1.00 90.31 93 GLY A O 1
ATOM 750 N N . PRO A 1 94 ? -0.872 0.848 8.963 1.00 91.69 94 PRO A N 1
ATOM 751 C CA . PRO A 1 94 ? -0.988 1.861 10.002 1.00 91.69 94 PRO A CA 1
ATOM 752 C C . PRO A 1 94 ? -2.374 2.517 9.984 1.00 91.69 94 PRO A C 1
ATOM 754 O O . PRO A 1 94 ? -2.988 2.690 8.930 1.00 91.69 94 PRO A O 1
ATOM 757 N N . ASP A 1 95 ? -2.871 2.904 11.152 1.00 90.19 95 ASP A N 1
ATOM 758 C CA . ASP A 1 95 ? -4.045 3.771 11.270 1.00 90.19 95 ASP A CA 1
ATOM 759 C C . ASP A 1 95 ? -3.659 5.250 11.104 1.00 90.19 95 ASP A C 1
ATOM 761 O O . ASP A 1 95 ? -2.486 5.627 11.184 1.00 90.19 95 ASP A O 1
ATOM 765 N N . ILE A 1 96 ? -4.650 6.096 10.831 1.00 87.81 96 ILE A N 1
ATOM 766 C CA . ILE A 1 96 ? -4.511 7.550 10.851 1.00 87.81 96 ILE A CA 1
ATOM 767 C C . ILE A 1 96 ? -4.301 7.964 12.303 1.00 87.81 96 ILE A C 1
ATOM 769 O O . ILE A 1 96 ? -5.137 7.686 13.162 1.00 87.81 96 ILE A O 1
ATOM 773 N N . ASP A 1 97 ? -3.200 8.662 12.568 1.00 81.38 97 ASP A N 1
ATOM 774 C CA . ASP A 1 97 ? -2.994 9.306 13.858 1.00 81.38 97 ASP A CA 1
ATOM 775 C C . ASP A 1 97 ? -3.883 10.563 13.943 1.00 81.38 97 ASP A C 1
ATOM 777 O O . ASP A 1 97 ? -3.667 11.514 13.182 1.00 81.38 97 ASP A O 1
ATOM 781 N N . PRO A 1 98 ? -4.883 10.602 14.847 1.00 70.44 98 PRO A N 1
ATOM 782 C CA . PRO A 1 98 ? -5.763 11.757 15.000 1.00 70.44 98 PRO A CA 1
ATOM 783 C C . PRO A 1 98 ? -5.035 13.000 15.530 1.00 70.44 98 PRO A C 1
ATOM 785 O O . PRO A 1 98 ? -5.557 14.105 15.388 1.00 70.44 98 PRO A O 1
ATOM 788 N N . ASN A 1 99 ? -3.852 12.830 16.130 1.00 69.62 99 ASN A N 1
ATOM 789 C CA . ASN A 1 99 ? -3.036 13.913 16.674 1.00 69.62 99 ASN A CA 1
ATOM 790 C C . ASN A 1 99 ? -1.967 14.401 15.688 1.00 69.62 99 ASN A C 1
ATOM 792 O O . ASN A 1 99 ? -1.293 15.394 15.967 1.00 69.62 99 ASN A O 1
ATOM 796 N N . ALA A 1 100 ? -1.800 13.737 14.538 1.00 65.88 100 ALA A N 1
ATOM 797 C CA . ALA A 1 100 ? -0.886 14.217 13.516 1.00 65.88 100 ALA A CA 1
ATOM 798 C C . ALA A 1 100 ? -1.387 15.571 12.977 1.00 65.88 100 ALA A C 1
ATOM 800 O O . ALA A 1 100 ? -2.573 15.695 12.653 1.00 65.88 100 ALA A O 1
ATOM 801 N N . PRO A 1 101 ? -0.499 16.569 12.801 1.00 57.47 101 PRO A N 1
ATOM 802 C CA . PRO A 1 101 ? -0.877 17.941 12.443 1.00 57.47 101 PRO A CA 1
ATOM 803 C C . PRO A 1 101 ? -1.673 18.046 11.129 1.00 57.47 101 PRO A C 1
ATOM 805 O O . PRO A 1 101 ? -2.387 19.019 10.923 1.00 57.47 101 PRO A O 1
ATOM 808 N N . ASN A 1 102 ? -1.618 17.011 10.280 1.00 55.03 102 ASN A N 1
ATOM 809 C CA . ASN A 1 102 ? -2.253 16.960 8.960 1.00 55.03 102 ASN A CA 1
ATOM 810 C C . ASN A 1 102 ? -3.350 15.873 8.857 1.00 55.03 102 ASN A C 1
ATOM 812 O O . ASN A 1 102 ? -3.829 15.583 7.759 1.00 55.03 102 ASN A O 1
ATOM 816 N N . GLY A 1 103 ? -3.705 15.208 9.967 1.00 49.47 103 GLY A N 1
ATOM 817 C CA . GLY A 1 103 ? -4.542 13.997 9.970 1.00 49.47 103 GLY A CA 1
ATOM 818 C C . GLY A 1 103 ? -5.997 14.227 9.547 1.00 49.47 103 GLY A C 1
ATOM 819 O O . GLY A 1 103 ? -6.623 13.341 8.973 1.00 49.47 103 GLY A O 1
ATOM 820 N N . ARG A 1 104 ? -6.528 15.436 9.774 1.00 47.09 104 ARG A N 1
ATOM 821 C CA . ARG A 1 104 ? -7.914 15.807 9.436 1.00 47.09 104 ARG A CA 1
ATOM 822 C C . ARG A 1 104 ? -8.083 16.403 8.038 1.00 47.09 104 ARG A C 1
ATOM 824 O O . ARG A 1 104 ? -9.145 16.252 7.446 1.00 47.09 104 ARG A O 1
ATOM 831 N N . GLU A 1 105 ? -7.055 17.046 7.492 1.00 50.97 105 GLU A N 1
ATOM 832 C CA . GLU A 1 105 ? -7.176 17.820 6.248 1.00 50.97 105 GLU A CA 1
ATOM 833 C C . GLU A 1 105 ? -7.017 16.955 4.987 1.00 50.97 105 GLU A C 1
ATOM 835 O O . GLU A 1 105 ? -7.606 17.243 3.948 1.00 50.97 105 GLU A O 1
ATOM 840 N N . LYS A 1 106 ? -6.327 15.810 5.092 1.00 50.59 106 LYS A N 1
ATOM 841 C CA . LYS A 1 106 ? -6.263 14.804 4.013 1.00 50.59 106 LYS A CA 1
ATOM 842 C C . LYS A 1 106 ? -7.567 14.020 3.826 1.00 50.59 106 LYS A C 1
ATOM 844 O O . LYS A 1 106 ? -7.770 13.434 2.770 1.00 50.59 106 LYS A O 1
ATOM 849 N N . PHE A 1 107 ? -8.459 14.049 4.820 1.00 45.00 107 PHE A N 1
ATOM 850 C CA . PHE A 1 107 ? -9.820 13.502 4.738 1.00 45.00 107 PHE A CA 1
ATOM 851 C C . PHE A 1 107 ? -10.803 14.487 4.067 1.00 45.00 107 PHE A C 1
ATOM 853 O O . PHE A 1 107 ? -12.013 14.268 4.065 1.00 45.00 107 PHE A O 1
ATOM 860 N N . SER A 1 108 ? -10.298 15.588 3.492 1.00 42.44 108 SER A N 1
ATOM 861 C CA . SER A 1 108 ? -11.069 16.524 2.673 1.00 42.44 108 SER A CA 1
ATOM 862 C C . SER A 1 108 ? -11.462 15.872 1.345 1.00 42.44 108 SER A C 1
ATOM 864 O O . SER A 1 108 ? -10.782 16.015 0.331 1.00 42.44 108 SER A O 1
ATOM 866 N N . GLY A 1 109 ? -12.548 15.096 1.384 1.00 42.44 109 GLY A N 1
ATOM 867 C CA . GLY A 1 109 ? -13.725 15.249 0.520 1.00 42.44 109 GLY A CA 1
ATOM 868 C C . GLY A 1 109 ? -13.576 15.171 -1.001 1.00 42.44 109 GLY A C 1
ATOM 869 O O . GLY A 1 109 ? -14.579 15.277 -1.699 1.00 42.44 109 GLY A O 1
ATOM 870 N N . ARG A 1 110 ? -12.384 14.968 -1.558 1.00 40.91 110 ARG A N 1
ATOM 871 C CA . ARG A 1 110 ? -12.209 14.728 -2.987 1.00 40.91 110 ARG A CA 1
ATOM 872 C C . ARG A 1 110 ? -12.221 13.232 -3.220 1.00 40.91 110 ARG A C 1
ATOM 874 O O . ARG A 1 110 ? -11.180 12.592 -3.337 1.00 40.91 110 ARG A O 1
ATOM 881 N N . ASN A 1 111 ? -13.437 12.697 -3.313 1.00 42.59 111 ASN A N 1
ATOM 882 C CA . ASN A 1 111 ? -13.702 11.484 -4.073 1.00 42.59 111 ASN A CA 1
ATOM 883 C C . ASN A 1 111 ? -13.084 11.665 -5.466 1.00 42.59 111 ASN A C 1
ATOM 885 O O . ASN A 1 111 ? -13.721 12.194 -6.369 1.00 42.59 111 ASN A O 1
ATOM 889 N N . ARG A 1 112 ? -11.839 11.216 -5.656 1.00 53.53 112 ARG A N 1
ATOM 890 C CA . ARG A 1 112 ? -11.132 11.237 -6.950 1.00 53.53 112 ARG A CA 1
ATOM 891 C C . ARG A 1 112 ? -11.751 10.274 -7.981 1.00 53.53 112 ARG A C 1
ATOM 893 O O . ARG A 1 112 ? -11.180 10.062 -9.041 1.00 53.53 112 ARG A O 1
ATOM 900 N N . PHE A 1 113 ? -12.891 9.676 -7.636 1.00 45.72 113 PHE A N 1
ATOM 901 C CA . PHE A 1 113 ? -13.633 8.676 -8.396 1.00 45.72 113 PHE A CA 1
ATOM 902 C C . PHE A 1 113 ? -14.966 9.195 -8.956 1.00 45.72 113 PHE A C 1
ATOM 904 O O . PHE A 1 113 ? -15.666 8.434 -9.614 1.00 45.72 113 PHE A O 1
ATOM 911 N N . ILE A 1 114 ? -15.328 10.460 -8.719 1.00 38.94 114 ILE A N 1
ATOM 912 C CA . ILE A 1 114 ? -16.433 11.102 -9.441 1.00 38.94 114 ILE A CA 1
ATOM 913 C C . ILE A 1 114 ? -15.787 12.029 -10.472 1.00 38.94 114 ILE A C 1
ATOM 915 O O . ILE A 1 114 ? -15.190 13.040 -10.101 1.00 38.94 114 ILE A O 1
ATOM 919 N N . LEU A 1 115 ? -15.816 11.579 -11.730 1.00 36.53 115 LEU A N 1
ATOM 920 C CA . LEU A 1 115 ? -15.446 12.342 -12.926 1.00 36.53 115 LEU A CA 1
ATOM 921 C C . LEU A 1 115 ? -16.339 13.576 -13.090 1.00 36.53 115 LEU A C 1
ATOM 923 O O . LEU A 1 115 ? -17.549 13.461 -12.785 1.00 36.53 115 LEU A O 1
#

Sequence (115 aa):
MRSERALRGPLFYERGWRMEGCWSRRGCDDEMQGRCPHNVSGEPCPADCHYAACHRPTHVVCEDFGVLLNPKRNYEAAVKQVCRFCEHFLVHGPDIDPNAPNGREKFSGRNRFIL